Protein AF-T1A4C8-F1 (afdb_monomer)

Foldseek 3Di:
DPDVVVPQADPVPRDGPDDDDDVVQVVQQVLAWVFDKDFPVRVCVVCVPPPDDDDAFPDADPVRTGIHTSQASQLRVFAQQDWDKDFAPPDPPDPDDQQDDPGQGIWTADRSGTRTHGRHPVND

Nearest PDB structures (foldseek):
  8cro-assembly1_A  TM=8.406E-01  e=3.615E-10  Pyrococcus furiosus DSM 3638
  2waq-assembly1_A  TM=8.773E-01  e=4.259E-09  Saccharolobus shibatae
  7oqy-assembly1_A  TM=8.731E-01  e=3.285E-09  Sulfolobus acidocaldarius DSM 639
  4v8s-assembly2_BA  TM=8.885E-01  e=6.287E-09  Saccharolobus shibatae B12
  7oq4-assembly1_A  TM=8.837E-01  e=4.703E-08  Sulfolobus acidocaldarius DSM 639

pLDDT: mean 88.62, std 5.33, range [61.22, 95.06]

InterPro domains:
  IPR007066 RNA polymerase Rpb1, domain 3 [PF04983] (7-124)
  IPR045867 DNA-directed RNA polymerase, subunit beta-prime [PTHR19376] (2-124)

Mean predicted aligned error: 5.58 Å

Radius of gyration: 16.35 Å; Cα contacts (8 Å, |Δi|>4): 193; chains: 1; bounding box: 38×27×55 Å

Organism: NCBI:txid410659

Structure (mmCIF, N/CA/C/O backbone):
data_AF-T1A4C8-F1
#
_entry.id   AF-T1A4C8-F1
#
loop_
_atom_site.group_PDB
_atom_site.id
_atom_site.type_symbol
_atom_site.label_atom_id
_atom_site.label_alt_id
_atom_site.label_comp_id
_atom_site.label_asym_id
_atom_site.label_entity_id
_atom_site.label_seq_id
_atom_site.pdbx_PDB_ins_code
_atom_site.Cartn_x
_atom_site.Cartn_y
_atom_site.Cartn_z
_atom_site.occupancy
_atom_site.B_iso_or_equiv
_atom_site.auth_seq_id
_atom_site.auth_comp_id
_atom_site.auth_asym_id
_atom_site.auth_atom_id
_atom_site.pdbx_PDB_model_num
ATOM 1 N N . MET A 1 1 ? -15.191 6.750 -28.817 1.00 61.22 1 MET A N 1
ATOM 2 C CA . MET A 1 1 ? -13.767 6.521 -29.144 1.00 61.22 1 MET A CA 1
ATOM 3 C C . MET A 1 1 ? -13.000 7.764 -28.722 1.00 61.22 1 MET A C 1
ATOM 5 O O . MET A 1 1 ? -13.568 8.837 -28.855 1.00 61.22 1 MET A O 1
ATOM 9 N N . MET A 1 2 ? -11.791 7.623 -28.171 1.00 84.62 2 MET A N 1
ATOM 10 C CA . MET A 1 2 ? -11.055 8.651 -27.396 1.00 84.62 2 MET A CA 1
ATOM 11 C C . MET A 1 2 ? -11.520 8.818 -25.944 1.00 84.62 2 MET A C 1
ATOM 13 O O . MET A 1 2 ? -11.664 9.933 -25.446 1.00 84.62 2 MET A O 1
ATOM 17 N N . LYS A 1 3 ? -11.757 7.710 -25.236 1.00 85.31 3 LYS A N 1
ATOM 18 C CA . LYS A 1 3 ? -11.878 7.793 -23.779 1.00 85.31 3 LYS A CA 1
ATOM 19 C C . LYS A 1 3 ? -10.479 7.878 -23.155 1.00 85.31 3 LYS A C 1
ATOM 21 O O . LYS A 1 3 ? -9.551 7.218 -23.624 1.00 85.31 3 LYS A O 1
ATOM 26 N N . VAL A 1 4 ? -10.319 8.687 -22.106 1.00 86.25 4 VAL A N 1
ATOM 27 C CA . VAL A 1 4 ? -9.012 8.917 -21.456 1.00 86.25 4 VAL A CA 1
ATOM 28 C C . VAL A 1 4 ? -8.457 7.623 -20.857 1.00 86.25 4 VAL A C 1
ATOM 30 O O . VAL A 1 4 ? -7.274 7.338 -21.008 1.00 86.25 4 VAL A O 1
ATOM 33 N N . GLN A 1 5 ? -9.314 6.786 -20.265 1.00 86.94 5 GLN A N 1
ATOM 34 C CA . GLN A 1 5 ? -8.899 5.518 -19.656 1.00 86.94 5 GLN A CA 1
ATOM 35 C C . GLN A 1 5 ? -8.323 4.496 -20.648 1.00 86.94 5 GLN A C 1
ATOM 37 O O . GLN A 1 5 ? -7.630 3.576 -20.233 1.00 86.94 5 GLN A O 1
ATOM 42 N N . GLU A 1 6 ? -8.591 4.645 -21.949 1.00 85.44 6 GLU A N 1
ATOM 43 C CA . GLU A 1 6 ? -8.042 3.767 -22.995 1.00 85.44 6 GLU A CA 1
ATOM 44 C C . GLU A 1 6 ? -6.616 4.189 -23.409 1.00 85.44 6 GLU A C 1
ATOM 46 O O . GLU A 1 6 ? -5.944 3.457 -24.128 1.00 85.44 6 GLU A O 1
ATOM 51 N N . HIS A 1 7 ? -6.135 5.349 -22.937 1.00 88.50 7 HIS A N 1
ATOM 52 C CA . HIS A 1 7 ? -4.860 5.968 -23.328 1.00 88.50 7 HIS A CA 1
ATOM 53 C C . HIS A 1 7 ? -3.935 6.216 -22.125 1.00 88.50 7 HIS A C 1
ATOM 55 O O . HIS A 1 7 ? -3.238 7.226 -22.051 1.00 88.50 7 HIS A O 1
ATOM 61 N N . ILE A 1 8 ? -3.928 5.289 -21.162 1.00 89.50 8 ILE A N 1
ATOM 62 C CA . ILE A 1 8 ? -3.022 5.342 -20.002 1.00 89.50 8 ILE A CA 1
ATOM 63 C C . ILE A 1 8 ? -1.564 5.127 -20.435 1.00 89.50 8 ILE A C 1
ATOM 65 O O . ILE A 1 8 ? -0.653 5.706 -19.846 1.00 89.50 8 ILE A O 1
ATOM 69 N N . LEU A 1 9 ? -1.337 4.321 -21.478 1.00 89.31 9 LEU A N 1
ATOM 70 C CA . LEU A 1 9 ? -0.014 4.019 -22.022 1.00 89.31 9 LEU A CA 1
ATOM 71 C C . LEU A 1 9 ? 0.346 4.973 -23.164 1.00 89.31 9 LEU A C 1
ATOM 73 O O . LEU A 1 9 ? -0.440 5.195 -24.084 1.00 89.31 9 LEU A O 1
ATOM 77 N N . SER A 1 10 ? 1.569 5.498 -23.133 1.00 88.69 10 SER A N 1
ATOM 78 C CA . SER A 1 10 ? 2.114 6.324 -24.209 1.00 88.69 10 SER A CA 1
ATOM 79 C C . SER A 1 10 ? 2.601 5.454 -25.375 1.00 88.69 10 SER A C 1
ATOM 81 O O . SER A 1 10 ? 3.495 4.627 -25.174 1.00 88.69 10 SER A O 1
ATOM 83 N N . PRO A 1 11 ? 2.141 5.688 -26.620 1.00 88.00 11 PRO A N 1
ATOM 84 C CA . PRO A 1 11 ? 2.635 4.969 -27.799 1.00 88.00 11 PRO A CA 1
ATOM 85 C C . PRO A 1 11 ? 4.130 5.175 -28.076 1.00 88.00 11 PRO A C 1
ATOM 87 O O . PRO A 1 11 ? 4.753 4.361 -28.748 1.00 88.00 11 PRO A O 1
ATOM 90 N N . ARG A 1 12 ? 4.723 6.269 -27.575 1.00 91.56 12 ARG A N 1
ATOM 91 C CA . ARG A 1 12 ? 6.118 6.638 -27.866 1.00 91.56 12 ARG A CA 1
ATOM 92 C C . ARG A 1 12 ? 7.133 5.719 -27.186 1.00 91.56 12 ARG A C 1
ATOM 94 O O . ARG A 1 12 ? 8.207 5.497 -27.732 1.00 91.56 12 ARG A O 1
ATOM 101 N N . TYR A 1 13 ? 6.831 5.260 -25.977 1.00 88.31 13 TYR A N 1
ATOM 102 C CA . TYR A 1 13 ? 7.767 4.492 -25.147 1.00 88.31 13 TYR A CA 1
ATOM 103 C C . TYR A 1 13 ? 7.105 3.321 -24.409 1.00 88.31 13 TYR A C 1
ATOM 105 O O . TYR A 1 13 ? 7.756 2.676 -23.596 1.00 88.31 13 TYR A O 1
ATOM 113 N N . GLY A 1 14 ? 5.822 3.041 -24.672 1.00 85.81 14 GLY A N 1
ATOM 114 C CA . GLY A 1 14 ? 5.095 1.888 -24.128 1.00 85.81 14 GLY A CA 1
ATOM 115 C C . GLY A 1 14 ? 4.856 1.925 -22.616 1.00 85.81 14 GLY A C 1
ATOM 116 O O . GLY A 1 14 ? 4.390 0.940 -22.056 1.00 85.81 14 GLY A O 1
ATOM 117 N N . GLY A 1 15 ? 5.182 3.035 -21.951 1.00 87.12 15 GLY A N 1
ATOM 118 C CA . GLY A 1 15 ? 5.038 3.200 -20.506 1.00 87.12 15 GLY A CA 1
ATOM 119 C C . GLY A 1 15 ? 3.770 3.967 -20.120 1.00 87.12 15 GLY A C 1
ATOM 120 O O . GLY A 1 15 ? 3.252 4.737 -20.940 1.00 87.12 15 GLY A O 1
ATOM 121 N N . PRO A 1 16 ? 3.284 3.803 -18.877 1.00 88.00 16 PRO A N 1
ATOM 122 C CA . PRO A 1 16 ? 2.170 4.589 -18.362 1.00 88.00 16 PRO A CA 1
ATOM 123 C C . PRO A 1 16 ? 2.555 6.073 -18.301 1.00 88.00 16 PRO A C 1
ATOM 125 O O . PRO A 1 16 ? 3.625 6.431 -17.811 1.00 88.00 16 PRO A O 1
ATOM 128 N N . ILE A 1 17 ? 1.702 6.943 -18.846 1.00 88.31 17 ILE A N 1
ATOM 129 C CA . ILE A 1 17 ? 1.844 8.407 -18.751 1.00 88.31 17 ILE A CA 1
ATOM 130 C C . ILE A 1 17 ? 0.905 9.004 -17.700 1.00 88.31 17 ILE A C 1
ATOM 132 O O . ILE A 1 17 ? 1.165 10.086 -17.179 1.00 88.31 17 ILE A O 1
ATOM 136 N N . ILE A 1 18 ? -0.172 8.285 -17.375 1.00 86.94 18 ILE A N 1
ATOM 137 C CA . ILE A 1 18 ? -1.076 8.603 -16.274 1.00 86.94 18 ILE A CA 1
ATOM 138 C C . ILE A 1 18 ? -0.660 7.740 -15.085 1.00 86.94 18 ILE A C 1
ATOM 140 O O . ILE A 1 18 ? -0.644 6.516 -15.190 1.00 86.94 18 ILE A O 1
ATOM 144 N N . GLY A 1 19 ? -0.332 8.383 -13.969 1.00 87.00 19 GLY A N 1
ATOM 145 C CA . GLY A 1 19 ? 0.119 7.730 -12.745 1.00 87.00 19 GLY A CA 1
ATOM 146 C C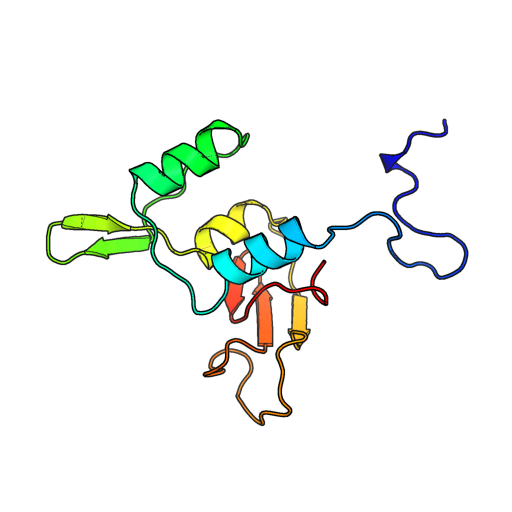 . GLY A 1 19 ? -0.041 8.645 -11.538 1.00 87.00 19 GLY A C 1
ATOM 147 O O . GLY A 1 19 ? -0.582 9.751 -11.639 1.00 87.00 19 GLY A O 1
ATOM 148 N N . MET A 1 20 ? 0.424 8.177 -10.384 1.00 89.38 20 MET A N 1
ATOM 149 C CA . MET A 1 20 ? 0.360 8.943 -9.142 1.00 89.38 20 MET A CA 1
ATOM 150 C C . MET A 1 20 ? 1.519 9.943 -9.031 1.00 89.38 20 MET A C 1
ATOM 152 O O . MET A 1 20 ? 2.626 9.716 -9.511 1.00 89.38 20 MET A O 1
ATOM 156 N N . LEU A 1 21 ? 1.256 11.074 -8.376 1.00 88.56 21 LEU A N 1
ATOM 157 C CA . LEU A 1 21 ? 2.222 12.159 -8.161 1.00 88.56 21 LEU A CA 1
ATOM 158 C C . LEU A 1 21 ? 2.485 12.374 -6.661 1.00 88.56 21 LEU A C 1
ATOM 160 O O . LEU A 1 21 ? 2.059 11.579 -5.830 1.00 88.56 21 LEU A O 1
ATOM 164 N N . HIS A 1 22 ? 3.197 13.451 -6.331 1.00 87.50 22 HIS A N 1
ATOM 165 C CA . HIS A 1 22 ? 3.738 13.806 -5.012 1.00 87.50 22 HIS A CA 1
ATOM 166 C C . HIS A 1 22 ? 2.936 13.305 -3.794 1.00 87.50 22 HIS A C 1
ATOM 168 O O . HIS A 1 22 ? 3.444 12.468 -3.045 1.00 87.50 22 HIS A O 1
ATOM 174 N N . ASP A 1 23 ? 1.694 13.758 -3.609 1.00 91.94 23 ASP A N 1
ATOM 175 C CA . ASP A 1 23 ? 0.910 13.445 -2.402 1.00 91.94 23 ASP A CA 1
ATOM 176 C C . ASP A 1 23 ? 0.544 11.966 -2.311 1.00 91.94 23 ASP A C 1
ATOM 178 O O . ASP A 1 23 ? 0.643 11.355 -1.252 1.00 91.94 23 ASP A O 1
ATOM 182 N N . HIS A 1 24 ? 0.183 11.370 -3.441 1.00 91.31 24 HIS A N 1
ATOM 183 C CA . HIS A 1 24 ? -0.179 9.963 -3.529 1.00 91.31 24 HIS A CA 1
ATOM 184 C C . HIS A 1 24 ? 1.020 9.057 -3.232 1.00 91.31 24 HIS A C 1
ATOM 186 O O . HIS A 1 24 ? 0.888 8.092 -2.486 1.00 91.31 24 HIS A O 1
ATOM 192 N N . ILE A 1 25 ? 2.201 9.399 -3.762 1.00 91.25 25 ILE A N 1
ATOM 193 C CA . ILE A 1 25 ? 3.446 8.672 -3.481 1.00 91.25 25 ILE A CA 1
ATOM 194 C C . ILE A 1 25 ? 3.775 8.772 -1.989 1.00 91.25 25 ILE A C 1
ATOM 196 O O . ILE A 1 25 ? 4.123 7.777 -1.360 1.00 91.25 25 ILE A O 1
ATOM 200 N N . THR A 1 26 ? 3.633 9.966 -1.413 1.00 93.00 26 THR A N 1
ATOM 201 C CA . THR A 1 26 ? 3.939 10.209 0.001 1.00 93.00 26 THR A CA 1
ATOM 202 C C . THR A 1 26 ? 2.960 9.467 0.912 1.00 93.00 26 THR A C 1
ATOM 204 O O . THR A 1 26 ? 3.382 8.808 1.859 1.00 93.00 26 THR A O 1
ATOM 207 N N . ALA A 1 27 ? 1.663 9.508 0.602 1.00 92.38 27 ALA A N 1
ATOM 208 C CA . ALA A 1 27 ? 0.630 8.795 1.343 1.00 92.38 27 ALA A CA 1
ATOM 209 C C . ALA A 1 27 ? 0.802 7.272 1.247 1.00 92.38 27 ALA A C 1
ATOM 211 O O . ALA A 1 27 ? 0.751 6.596 2.271 1.00 92.38 27 ALA A O 1
ATOM 212 N N . ALA A 1 28 ? 1.062 6.729 0.051 1.00 93.06 28 ALA A N 1
ATOM 213 C CA . ALA A 1 28 ? 1.305 5.297 -0.144 1.00 93.06 28 ALA A CA 1
ATOM 214 C C . ALA A 1 28 ? 2.556 4.824 0.610 1.00 93.06 28 ALA A C 1
ATOM 216 O O . ALA A 1 28 ? 2.540 3.762 1.241 1.00 93.06 28 ALA A O 1
ATOM 217 N N . PHE A 1 29 ? 3.611 5.641 0.609 1.00 93.25 29 PHE A N 1
ATOM 218 C CA . PHE A 1 29 ? 4.824 5.362 1.362 1.00 93.25 29 PHE A CA 1
ATOM 219 C C . PHE A 1 29 ? 4.552 5.332 2.866 1.00 93.25 29 PHE A C 1
ATOM 221 O O . PHE A 1 29 ? 4.844 4.331 3.511 1.00 93.25 29 PHE A O 1
ATOM 228 N N . LEU A 1 30 ? 3.932 6.377 3.425 1.00 93.44 30 LEU A N 1
ATOM 229 C CA . LEU A 1 30 ? 3.605 6.440 4.856 1.00 93.44 30 LEU A CA 1
ATOM 230 C C . LEU A 1 30 ? 2.632 5.339 5.290 1.00 93.44 30 LEU A C 1
ATOM 232 O O . LEU A 1 30 ? 2.724 4.852 6.413 1.00 93.44 30 LEU A O 1
ATOM 236 N N . LEU A 1 31 ? 1.725 4.923 4.404 1.00 93.31 31 LEU A N 1
ATOM 237 C CA . LEU A 1 31 ? 0.795 3.832 4.666 1.00 93.31 31 LEU A CA 1
ATOM 238 C C . LEU A 1 31 ? 1.506 2.475 4.739 1.00 93.31 31 LEU A C 1
ATOM 240 O O . LEU A 1 31 ? 1.104 1.631 5.527 1.00 93.31 31 LEU A O 1
ATOM 244 N N . THR A 1 32 ? 2.538 2.229 3.928 1.00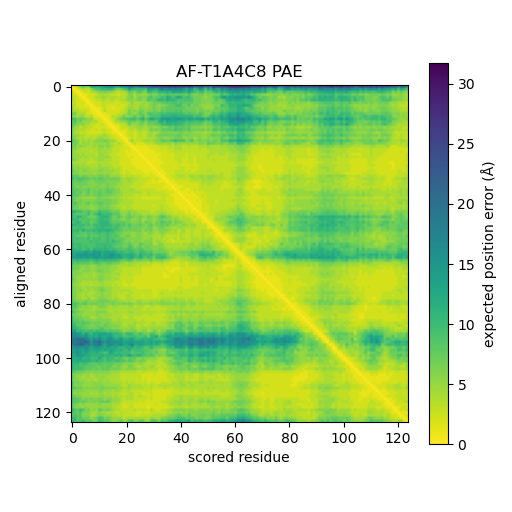 93.69 32 THR A N 1
ATOM 245 C CA . THR A 1 32 ? 3.122 0.880 3.766 1.00 93.69 32 THR A CA 1
ATOM 246 C C . THR A 1 32 ? 4.485 0.697 4.436 1.00 93.69 32 THR A C 1
ATOM 248 O O . THR A 1 32 ? 4.830 -0.425 4.818 1.00 93.69 32 THR A O 1
ATOM 251 N N . TYR A 1 33 ? 5.248 1.773 4.632 1.00 92.19 33 TYR A N 1
ATOM 252 C CA . TYR A 1 33 ? 6.597 1.743 5.197 1.00 92.19 33 TYR A CA 1
ATOM 253 C C . TYR A 1 33 ? 6.605 1.269 6.652 1.00 92.19 33 TYR A C 1
ATOM 255 O O . TYR A 1 33 ? 5.931 1.849 7.495 1.00 92.19 33 TYR A O 1
ATOM 263 N N . GLN A 1 34 ? 7.376 0.220 6.962 1.00 89.38 34 GLN A N 1
ATOM 264 C CA . GLN A 1 34 ? 7.447 -0.417 8.289 1.00 89.38 34 GLN A CA 1
ATOM 265 C C . GLN A 1 34 ? 6.121 -0.993 8.806 1.00 89.38 34 GLN A C 1
ATOM 267 O O . GLN A 1 34 ? 6.046 -1.438 9.950 1.00 89.38 34 GLN A O 1
ATOM 272 N N . ASN A 1 35 ? 5.098 -1.060 7.951 1.00 91.06 35 ASN A N 1
ATOM 273 C CA . ASN A 1 35 ? 3.795 -1.637 8.253 1.00 91.06 35 ASN A CA 1
ATOM 274 C C . A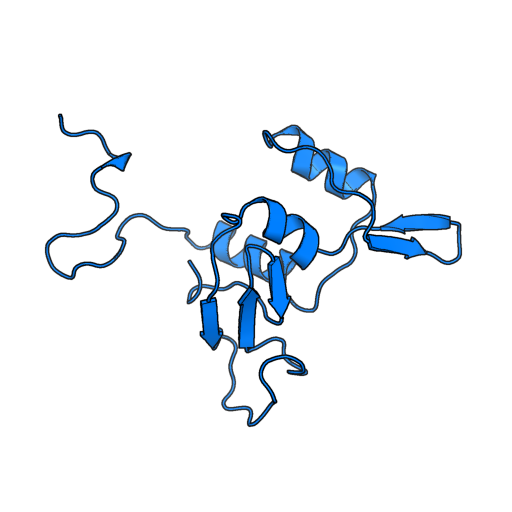SN A 1 35 ? 3.139 -1.061 9.532 1.00 91.06 35 ASN A C 1
ATOM 276 O O . ASN A 1 35 ? 2.969 -1.786 10.520 1.00 91.06 35 ASN A O 1
ATOM 280 N N . PRO A 1 36 ? 2.779 0.237 9.535 1.00 92.38 36 PRO A N 1
ATOM 281 C CA . PRO A 1 36 ? 2.209 0.899 10.701 1.00 92.38 36 PRO A CA 1
ATOM 282 C C . PRO A 1 36 ? 0.857 0.291 11.087 1.00 92.38 36 PRO A C 1
ATOM 284 O O . PRO A 1 36 ? 0.160 -0.314 10.265 1.00 92.38 36 PRO A O 1
ATOM 287 N N . ARG A 1 37 ? 0.501 0.460 12.365 1.00 94.00 37 ARG A N 1
ATOM 288 C CA . ARG A 1 37 ? -0.783 0.029 12.924 1.00 94.00 37 ARG A CA 1
ATOM 289 C C . ARG A 1 37 ? -1.774 1.184 12.889 1.00 94.00 37 ARG A C 1
ATOM 291 O O . ARG A 1 37 ? -1.418 2.293 13.270 1.00 94.00 37 ARG A O 1
ATOM 298 N N . PHE A 1 38 ? -3.003 0.886 12.494 1.00 92.88 38 PHE A N 1
ATOM 299 C CA . PHE A 1 38 ? -4.118 1.825 12.478 1.00 92.88 38 PHE A CA 1
ATOM 300 C C . PHE A 1 38 ? -5.247 1.336 13.376 1.00 92.88 38 PHE A C 1
ATOM 302 O O . PHE A 1 38 ? -5.540 0.137 13.432 1.00 92.88 38 PHE A O 1
ATOM 309 N N . SER A 1 39 ? -5.888 2.280 14.054 1.00 92.81 39 SER A N 1
ATOM 310 C CA . SER A 1 39 ? -7.060 2.060 14.899 1.00 92.81 39 SER A CA 1
ATOM 311 C C . SER A 1 39 ? -8.351 1.977 14.078 1.00 92.81 39 SER A C 1
ATOM 313 O O . SER A 1 39 ? -8.423 2.447 12.942 1.00 92.81 39 SER A O 1
ATOM 315 N N . LEU A 1 40 ? -9.413 1.417 14.665 1.00 90.56 40 LEU A N 1
ATOM 316 C CA . LEU A 1 40 ? -10.711 1.279 13.992 1.00 90.56 40 LEU A CA 1
ATOM 317 C C . LEU A 1 40 ? -11.250 2.615 13.461 1.00 90.56 40 LEU A C 1
ATOM 319 O O . LEU A 1 40 ? -11.789 2.659 12.356 1.00 90.56 40 LEU A O 1
ATOM 323 N N . SER A 1 41 ? -11.106 3.704 14.220 1.00 91.19 41 SER A N 1
ATOM 324 C CA . SER A 1 41 ? -11.584 5.033 13.823 1.00 91.19 41 SER A CA 1
ATOM 325 C C . SER A 1 41 ? -10.843 5.568 12.598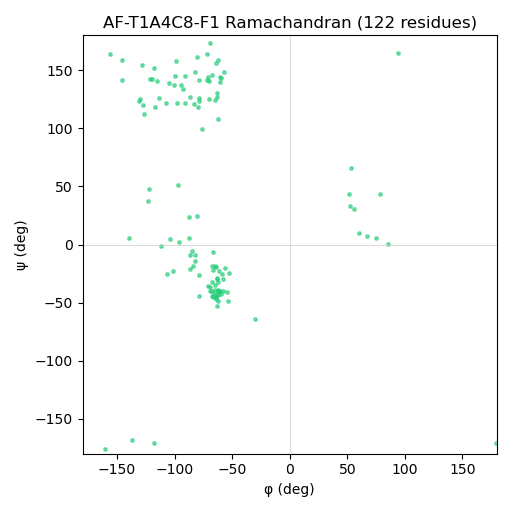 1.00 91.19 41 SER A C 1
ATOM 327 O O . SER A 1 41 ? -11.484 6.062 11.670 1.00 91.19 41 SER A O 1
ATOM 329 N N . GLU A 1 42 ? -9.517 5.427 12.561 1.00 91.44 42 GLU A N 1
ATOM 330 C CA . GLU A 1 42 ? -8.682 5.855 11.432 1.00 91.44 42 GLU A CA 1
ATOM 331 C C . GLU A 1 42 ? -9.017 5.071 10.167 1.00 91.44 42 GLU A C 1
ATOM 333 O O . GLU A 1 42 ? -9.229 5.663 9.107 1.00 91.44 42 GLU A O 1
ATOM 338 N N . VAL A 1 43 ? -9.129 3.743 10.270 1.00 91.62 43 VAL A N 1
ATOM 339 C CA . VAL A 1 43 ? -9.444 2.922 9.097 1.00 91.62 43 VAL A CA 1
ATOM 340 C C . VAL A 1 43 ? -10.874 3.163 8.628 1.00 91.62 43 VAL A C 1
ATOM 342 O O . VAL A 1 43 ? -11.100 3.307 7.433 1.00 91.62 43 VAL A O 1
ATOM 345 N N . THR A 1 44 ? -11.838 3.301 9.540 1.00 90.56 44 THR A N 1
ATOM 346 C CA . THR A 1 44 ? -13.225 3.633 9.169 1.00 90.56 44 THR A CA 1
ATOM 347 C C . THR A 1 44 ? -13.296 4.978 8.451 1.00 90.56 44 THR A C 1
ATOM 349 O O . THR A 1 44 ? -14.009 5.111 7.456 1.00 90.56 44 THR A O 1
ATOM 352 N N . TYR A 1 45 ? -12.524 5.971 8.903 1.00 91.31 45 TYR A N 1
ATOM 353 C CA . TYR A 1 45 ? -12.433 7.260 8.225 1.00 91.31 45 TYR A CA 1
ATOM 354 C C . TYR A 1 45 ? -11.865 7.117 6.806 1.00 91.31 45 TYR A C 1
ATOM 356 O O . TYR A 1 45 ? -12.482 7.605 5.855 1.00 91.31 45 TYR A O 1
ATOM 364 N N . LEU A 1 46 ? -10.754 6.388 6.645 1.00 88.38 46 LEU A N 1
ATOM 365 C CA . LEU A 1 46 ? -10.143 6.114 5.337 1.00 88.38 46 LEU A CA 1
ATOM 366 C C . LEU A 1 46 ? -11.098 5.366 4.392 1.00 88.38 46 LEU A C 1
ATOM 368 O O . LEU A 1 46 ? -11.210 5.715 3.218 1.00 88.38 46 LEU A O 1
ATOM 372 N N . PHE A 1 47 ? -11.823 4.372 4.906 1.00 88.00 47 PHE A N 1
ATOM 373 C CA . PHE A 1 47 ? -12.713 3.519 4.117 1.00 88.00 47 PHE A CA 1
ATOM 374 C C . PHE A 1 47 ? -14.086 4.139 3.858 1.00 88.00 47 PHE A C 1
ATOM 376 O O . PHE A 1 47 ? -14.772 3.713 2.936 1.00 88.00 47 PHE A O 1
ATOM 383 N N . SER A 1 48 ? -14.470 5.202 4.571 1.00 88.94 48 SER A N 1
ATOM 384 C CA . SER A 1 48 ? -15.763 5.883 4.383 1.00 88.94 48 SER A CA 1
ATOM 385 C C . SER A 1 48 ? -16.018 6.388 2.954 1.00 88.94 48 SER A C 1
ATOM 387 O O . SER A 1 48 ? -17.162 6.658 2.583 1.00 88.94 48 SER A O 1
ATOM 389 N N . LYS A 1 49 ? -14.955 6.554 2.155 1.00 86.38 49 LYS A N 1
ATOM 390 C CA . LYS A 1 49 ? -14.998 7.005 0.755 1.00 86.38 49 LYS A CA 1
ATOM 391 C C . LYS A 1 49 ? -14.607 5.925 -0.250 1.00 86.38 49 LYS A C 1
ATOM 393 O O . LYS A 1 49 ? -14.621 6.195 -1.450 1.00 86.38 49 LYS A O 1
ATOM 398 N N . LEU A 1 50 ? -14.244 4.735 0.217 1.00 87.50 50 LEU A N 1
ATOM 399 C CA . LEU A 1 50 ? -13.804 3.638 -0.632 1.00 87.50 50 LEU A CA 1
ATOM 400 C C . LEU A 1 50 ? -14.956 2.652 -0.862 1.00 87.50 50 LEU A C 1
ATOM 402 O O . LEU A 1 50 ? -15.740 2.405 0.049 1.00 87.50 50 LEU A O 1
ATOM 406 N N . PRO A 1 51 ? -15.058 2.042 -2.054 1.00 86.19 51 PRO A N 1
ATOM 407 C CA . PRO A 1 51 ? -16.083 1.042 -2.354 1.00 86.19 51 PRO A CA 1
ATOM 408 C C . PRO A 1 51 ? -15.725 -0.355 -1.806 1.00 86.19 51 PRO A C 1
ATOM 410 O O . PRO A 1 51 ? -16.156 -1.358 -2.368 1.00 86.19 51 PRO A O 1
ATOM 413 N N . TYR A 1 52 ? -14.895 -0.432 -0.762 1.00 82.81 52 TYR A N 1
ATOM 414 C CA . TYR A 1 52 ? -14.366 -1.682 -0.219 1.00 82.81 52 TYR A CA 1
ATOM 415 C C . TYR A 1 52 ? -14.870 -1.906 1.200 1.00 82.81 52 TYR A C 1
ATOM 417 O O . TYR A 1 52 ? -14.901 -0.977 2.007 1.00 82.81 52 TYR A O 1
ATOM 425 N N . ASP A 1 53 ? -15.192 -3.157 1.514 1.00 85.06 53 ASP A N 1
ATOM 426 C CA . ASP A 1 53 ? -15.491 -3.554 2.882 1.00 85.06 53 ASP A CA 1
ATOM 427 C C . ASP A 1 53 ? -14.219 -3.559 3.731 1.00 85.06 53 ASP A C 1
ATOM 429 O O . ASP A 1 53 ? -13.124 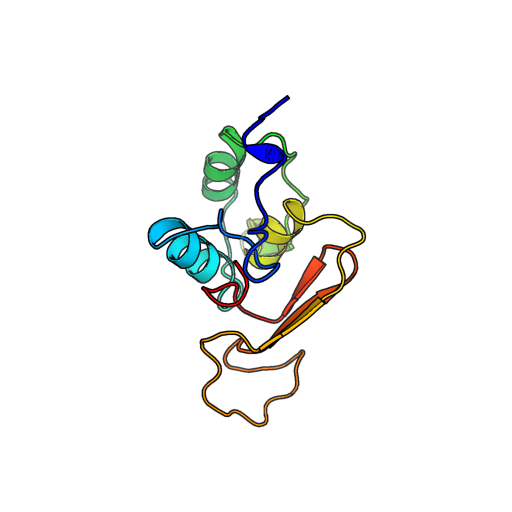-3.911 3.275 1.00 85.06 53 ASP A O 1
ATOM 433 N N . LEU A 1 54 ? -14.378 -3.175 4.996 1.00 86.25 54 LEU A N 1
ATOM 434 C CA . LEU A 1 54 ? -13.299 -3.213 5.968 1.00 86.25 54 LEU A CA 1
ATOM 435 C C . LEU A 1 54 ? -12.856 -4.674 6.176 1.00 86.25 54 LEU A C 1
ATOM 437 O O . LEU A 1 54 ? -13.694 -5.526 6.486 1.00 86.25 54 LEU A O 1
ATOM 441 N N . PRO A 1 55 ? -11.557 -4.994 6.044 1.00 87.75 55 PRO A N 1
ATOM 442 C CA . PRO A 1 55 ? -11.081 -6.351 6.261 1.00 87.75 55 PRO A CA 1
ATOM 443 C C . PRO A 1 55 ? -11.124 -6.689 7.759 1.00 87.75 55 PRO A C 1
ATOM 445 O O . PRO A 1 55 ? -11.166 -5.783 8.599 1.00 87.75 55 PRO A O 1
ATOM 448 N N . PRO A 1 56 ? -11.037 -7.976 8.136 1.00 89.38 56 PRO A N 1
ATOM 449 C CA . PRO A 1 56 ? -10.860 -8.341 9.536 1.00 89.38 56 PRO A CA 1
ATOM 450 C C . PRO A 1 56 ? -9.594 -7.683 10.117 1.00 89.38 56 PRO A C 1
ATOM 452 O O . PRO A 1 56 ? -8.620 -7.474 9.382 1.00 89.38 56 PRO A O 1
ATOM 455 N N . PRO A 1 57 ? -9.587 -7.347 11.418 1.00 91.06 57 PRO A N 1
ATOM 456 C CA . PRO A 1 57 ? -8.416 -6.760 12.058 1.00 91.06 57 PRO A CA 1
ATOM 457 C C . PRO A 1 57 ? -7.212 -7.700 11.955 1.00 91.06 57 PRO A C 1
ATOM 459 O O . PRO A 1 57 ? -7.350 -8.920 12.057 1.00 91.06 57 PRO A O 1
ATOM 462 N N . ALA A 1 58 ? -6.023 -7.123 11.776 1.00 90.62 58 ALA A N 1
ATOM 463 C CA . ALA A 1 58 ? -4.762 -7.867 11.755 1.00 90.62 58 ALA A CA 1
ATOM 464 C C . ALA A 1 58 ? -4.479 -8.543 13.104 1.00 90.62 58 ALA A C 1
ATOM 466 O O . ALA A 1 58 ? -3.812 -9.574 13.175 1.00 90.62 58 ALA A O 1
ATOM 467 N N . GLY A 1 59 ? -4.973 -7.937 14.181 1.00 90.56 59 GLY A N 1
ATOM 468 C CA . GLY A 1 59 ? -4.868 -8.448 15.533 1.00 90.56 59 GLY A CA 1
ATOM 469 C C . GLY A 1 59 ? -5.514 -7.500 16.533 1.00 90.56 59 GLY A C 1
ATOM 470 O O . GLY A 1 59 ? -6.172 -6.529 16.163 1.00 90.56 59 GLY A O 1
ATOM 471 N N . HIS A 1 60 ? -5.298 -7.794 17.811 1.00 90.19 60 HIS A N 1
ATOM 472 C CA . HIS A 1 60 ? -5.736 -6.959 18.922 1.00 90.19 60 HIS A CA 1
ATOM 473 C C . HIS A 1 60 ? -4.522 -6.549 19.754 1.00 90.19 60 HIS A C 1
ATOM 475 O O . HIS A 1 60 ? -3.574 -7.326 19.911 1.00 90.19 60 HIS A O 1
ATOM 481 N N . GLU A 1 61 ? -4.525 -5.319 20.253 1.00 87.94 61 GLU A N 1
ATOM 482 C CA . GLU A 1 61 ? -3.558 -4.871 21.250 1.00 87.94 61 GLU A CA 1
ATOM 483 C C . GLU A 1 61 ? -3.796 -5.566 22.598 1.00 87.94 61 GLU A C 1
ATOM 485 O O . GLU A 1 61 ? -4.781 -6.282 22.790 1.00 87.94 61 GLU A O 1
ATOM 490 N N . LYS A 1 62 ? -2.890 -5.344 23.558 1.00 83.88 62 LYS A N 1
ATOM 491 C CA . LYS A 1 62 ? -2.986 -5.930 24.907 1.00 83.88 62 LYS A CA 1
ATOM 492 C C . LYS A 1 62 ? -4.286 -5.558 25.625 1.00 83.88 62 LYS A C 1
ATOM 494 O O . LYS A 1 62 ? -4.796 -6.368 26.391 1.00 83.88 62 LYS A O 1
ATOM 499 N N . ASP A 1 63 ? -4.830 -4.386 25.315 1.00 85.00 63 ASP A N 1
ATOM 500 C CA . ASP A 1 63 ? -6.059 -3.860 25.910 1.00 85.00 63 ASP A CA 1
ATOM 501 C C . ASP A 1 63 ? -7.327 -4.323 25.163 1.00 85.00 63 ASP A C 1
ATOM 503 O O . ASP A 1 63 ? -8.435 -3.893 25.474 1.00 85.00 63 ASP A O 1
ATOM 507 N N . GLY A 1 64 ? -7.185 -5.208 24.166 1.00 85.88 64 GLY A N 1
ATOM 508 C CA . GLY A 1 64 ? -8.292 -5.743 23.368 1.00 85.88 64 GLY A CA 1
ATOM 509 C C . GLY A 1 64 ? -8.705 -4.867 22.181 1.00 85.88 64 GLY A C 1
ATOM 510 O O . GLY A 1 64 ? -9.603 -5.245 21.432 1.00 85.88 64 GLY A O 1
ATOM 511 N N . THR A 1 65 ? -8.049 -3.726 21.964 1.00 89.31 65 THR A N 1
ATOM 512 C CA . THR A 1 65 ? -8.342 -2.823 20.843 1.00 89.31 65 THR A CA 1
ATOM 513 C C . THR A 1 65 ? -7.915 -3.451 19.509 1.00 89.31 65 THR A C 1
ATOM 515 O O . THR A 1 65 ? -6.746 -3.823 19.374 1.00 89.31 65 THR A O 1
ATOM 518 N N . PRO A 1 66 ? -8.808 -3.579 18.508 1.00 92.62 66 PRO A N 1
ATOM 519 C CA . PRO A 1 66 ? -8.441 -4.114 17.201 1.00 92.62 66 PRO A CA 1
ATOM 520 C C . PRO A 1 66 ? -7.552 -3.130 16.433 1.00 92.62 66 PRO A C 1
ATOM 522 O O . PRO A 1 66 ? -7.802 -1.921 16.441 1.00 92.62 66 PRO A O 1
ATOM 525 N N . TYR A 1 67 ? -6.550 -3.657 15.729 1.00 93.19 67 TYR A N 1
ATOM 526 C CA . TYR A 1 67 ? -5.687 -2.875 14.847 1.00 93.19 67 TYR A CA 1
ATOM 527 C C . TYR A 1 67 ? -5.597 -3.484 13.448 1.00 93.19 67 TYR A C 1
ATOM 529 O O . TYR A 1 67 ? -5.723 -4.696 13.250 1.00 93.19 67 TYR A O 1
ATOM 537 N N . TRP A 1 68 ? -5.315 -2.626 12.473 1.00 94.50 68 TRP A N 1
ATOM 538 C CA . TRP A 1 68 ? -5.057 -2.996 11.084 1.00 94.50 68 TRP A CA 1
ATOM 539 C C . TRP A 1 68 ? -3.651 -2.601 10.681 1.00 94.50 68 TRP A C 1
ATOM 541 O O . TRP A 1 68 ? -3.085 -1.646 11.206 1.00 94.50 68 TRP A O 1
ATOM 551 N N . LEU A 1 69 ? -3.093 -3.341 9.733 1.00 94.62 69 LEU A N 1
ATOM 552 C CA . LEU A 1 69 ? -1.755 -3.102 9.213 1.00 94.62 69 LEU A CA 1
ATOM 553 C C . LEU A 1 69 ? -1.829 -2.360 7.883 1.00 94.62 69 LEU A C 1
ATOM 555 O O . LEU A 1 69 ? -2.624 -2.708 7.011 1.00 94.62 69 LEU A O 1
ATOM 559 N N . GLY A 1 70 ? -0.973 -1.364 7.693 1.00 93.50 70 GLY A N 1
ATOM 560 C C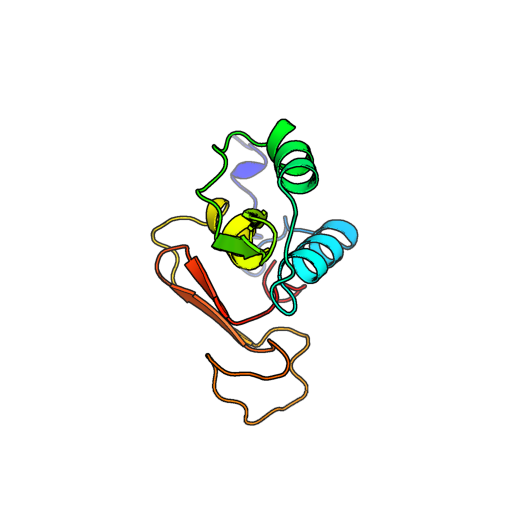A . GLY A 1 70 ? -0.981 -0.554 6.479 1.00 93.50 70 GLY A CA 1
ATOM 561 C C . GLY A 1 70 ? -0.798 -1.346 5.176 1.00 93.50 70 GLY A C 1
ATOM 562 O O . GLY A 1 70 ? -1.529 -1.120 4.210 1.00 93.50 70 GLY A O 1
ATOM 563 N N . LYS A 1 71 ? 0.080 -2.362 5.163 1.00 94.06 71 LYS A N 1
ATOM 564 C CA . LYS A 1 71 ? 0.253 -3.260 4.001 1.00 94.06 71 LYS A CA 1
ATOM 565 C C . LYS A 1 71 ? -1.003 -4.095 3.722 1.00 94.06 71 LYS A C 1
ATOM 567 O O . LYS A 1 71 ? -1.342 -4.326 2.562 1.00 94.06 71 LYS A O 1
ATOM 572 N N . GLN A 1 72 ? -1.728 -4.502 4.768 1.00 93.06 72 GLN A N 1
ATOM 573 C CA . GLN A 1 72 ? -3.004 -5.212 4.630 1.00 93.06 72 GLN A CA 1
ATOM 574 C C . GLN A 1 72 ? -4.071 -4.305 4.009 1.00 93.06 72 GLN A C 1
ATOM 576 O O . GLN A 1 72 ? -4.766 -4.730 3.090 1.00 93.06 72 GLN A O 1
ATOM 581 N N . LEU A 1 73 ? -4.177 -3.056 4.474 1.00 92.31 73 LEU A N 1
ATOM 582 C CA . LEU A 1 73 ? -5.125 -2.085 3.923 1.00 92.31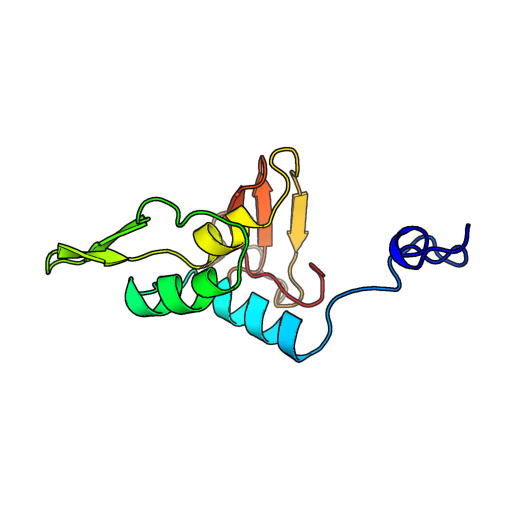 73 LEU A CA 1
ATOM 583 C C . LEU A 1 73 ? -4.821 -1.779 2.452 1.00 92.31 73 LEU A C 1
ATOM 585 O O . LEU A 1 73 ? -5.736 -1.739 1.634 1.00 92.31 73 LEU A O 1
ATOM 589 N N . PHE A 1 74 ? -3.541 -1.634 2.100 1.00 92.31 74 PHE A N 1
ATOM 590 C CA . PHE A 1 74 ? -3.125 -1.408 0.716 1.00 92.31 74 PHE A CA 1
ATOM 591 C C . PHE A 1 74 ? -3.443 -2.603 -0.198 1.00 92.31 74 PHE A C 1
ATOM 593 O O . PHE A 1 74 ? -3.904 -2.413 -1.324 1.00 92.31 74 PHE A O 1
ATOM 600 N N . SER A 1 75 ? -3.271 -3.832 0.303 1.00 93.12 75 SER A N 1
ATOM 601 C CA . SER A 1 75 ? -3.515 -5.071 -0.458 1.00 93.12 75 SER A CA 1
ATOM 602 C C . SER A 1 75 ? -4.952 -5.194 -0.980 1.00 93.12 75 SER A C 1
ATOM 604 O O . SER A 1 75 ? -5.182 -5.824 -2.003 1.00 93.12 75 SER A O 1
ATOM 606 N N . LEU A 1 76 ? -5.928 -4.547 -0.336 1.00 90.75 76 LEU A N 1
ATOM 607 C CA . LEU A 1 76 ? -7.322 -4.552 -0.799 1.00 90.75 76 LEU A CA 1
ATOM 608 C C . LEU A 1 76 ? -7.535 -3.821 -2.124 1.00 90.75 76 LEU A C 1
ATOM 610 O O . LEU A 1 76 ? -8.521 -4.071 -2.812 1.00 90.75 76 LEU A O 1
ATOM 614 N N . THR A 1 77 ? -6.627 -2.911 -2.474 1.00 90.06 77 THR A N 1
ATOM 615 C CA . THR A 1 77 ? -6.704 -2.144 -3.721 1.00 90.06 77 THR A CA 1
ATOM 616 C C . THR A 1 77 ? -6.057 -2.869 -4.903 1.00 90.06 77 THR A C 1
ATOM 618 O O . THR A 1 77 ? -6.196 -2.420 -6.040 1.00 90.06 77 THR A O 1
ATOM 621 N N . LEU A 1 78 ? -5.359 -3.982 -4.651 1.00 91.94 78 LEU A N 1
ATOM 622 C CA . LEU A 1 78 ? -4.628 -4.734 -5.664 1.00 91.94 78 LEU A CA 1
ATOM 623 C C . LEU A 1 78 ? -5.500 -5.829 -6.308 1.00 91.94 78 LEU A C 1
ATOM 625 O O . LEU A 1 78 ? -6.309 -6.464 -5.625 1.00 91.94 78 LEU A O 1
ATOM 629 N N . PRO A 1 79 ? -5.320 -6.107 -7.613 1.00 92.38 79 PRO A N 1
ATOM 630 C CA . PRO A 1 79 ? -5.897 -7.286 -8.254 1.00 92.38 79 PRO A CA 1
ATOM 631 C C . PRO A 1 79 ? -5.391 -8.581 -7.603 1.00 92.38 79 PRO A C 1
ATOM 633 O O . PRO A 1 79 ? -4.207 -8.704 -7.297 1.00 92.38 79 PRO A O 1
ATOM 636 N N . LYS A 1 80 ? -6.279 -9.565 -7.421 1.00 91.38 80 LYS A N 1
ATOM 637 C CA . LYS A 1 80 ? -5.973 -10.842 -6.739 1.00 91.38 80 LYS A CA 1
ATOM 638 C C . LYS A 1 80 ? -4.991 -11.737 -7.500 1.00 91.38 80 LYS A C 1
ATOM 640 O O . LYS A 1 80 ? -4.428 -12.659 -6.930 1.00 91.38 80 LYS A O 1
ATOM 645 N N . ASP A 1 81 ? -4.814 -11.497 -8.788 1.00 94.00 81 ASP A N 1
ATOM 646 C CA . ASP A 1 81 ? -3.916 -12.219 -9.687 1.00 94.00 81 ASP A CA 1
ATOM 647 C C . ASP A 1 81 ? -2.559 -11.516 -9.864 1.00 94.00 81 ASP A C 1
ATOM 649 O O . ASP A 1 81 ? -1.700 -11.990 -10.609 1.00 94.00 81 ASP A O 1
ATOM 653 N N . LEU A 1 82 ? -2.338 -10.393 -9.171 1.00 93.44 82 LEU A N 1
ATOM 654 C CA . LEU A 1 82 ? -1.099 -9.637 -9.264 1.00 93.44 82 LEU A CA 1
ATOM 655 C C . LEU A 1 82 ? 0.007 -10.281 -8.419 1.00 93.44 82 LEU A C 1
ATOM 657 O O . LEU A 1 82 ? -0.078 -10.302 -7.192 1.00 93.44 82 LEU A O 1
ATOM 661 N N . THR A 1 83 ? 1.086 -10.705 -9.075 1.00 94.62 83 THR A N 1
ATOM 662 C CA . THR A 1 83 ? 2.330 -11.132 -8.420 1.00 94.62 83 THR A CA 1
ATOM 663 C C . THR A 1 83 ? 3.505 -10.372 -9.022 1.00 94.62 83 THR A C 1
ATOM 665 O O . THR A 1 83 ? 3.739 -10.443 -10.229 1.00 94.62 83 THR A O 1
ATOM 668 N N . LEU A 1 84 ? 4.227 -9.614 -8.196 1.00 93.06 84 LEU A N 1
ATOM 669 C CA . LEU A 1 84 ? 5.325 -8.740 -8.607 1.00 93.06 84 LEU A CA 1
ATOM 670 C C . LEU A 1 84 ? 6.416 -8.691 -7.537 1.00 93.06 84 LEU A C 1
ATOM 672 O O . LEU A 1 84 ? 6.135 -8.583 -6.345 1.00 93.06 84 LEU A O 1
ATOM 676 N N . GLU A 1 85 ? 7.668 -8.660 -7.984 1.00 92.19 85 GLU A N 1
ATOM 677 C CA . GLU A 1 85 ? 8.826 -8.435 -7.126 1.00 92.19 85 GLU A CA 1
ATOM 678 C C . GLU A 1 85 ? 9.715 -7.346 -7.729 1.00 92.19 85 GLU A C 1
ATOM 680 O O . GLU A 1 85 ? 10.146 -7.440 -8.882 1.00 92.19 85 GLU A O 1
ATOM 685 N N . PHE A 1 86 ? 10.008 -6.300 -6.957 1.00 91.12 86 PHE A N 1
ATOM 686 C CA . PHE A 1 86 ? 10.927 -5.249 -7.387 1.00 91.12 86 PHE A CA 1
ATOM 687 C C . PHE A 1 86 ? 11.556 -4.504 -6.207 1.00 91.12 86 PHE A C 1
ATOM 689 O O . PHE A 1 86 ? 11.095 -4.542 -5.071 1.00 91.12 86 PHE A O 1
ATOM 696 N N . ARG A 1 87 ? 12.642 -3.777 -6.487 1.00 89.81 87 ARG A N 1
ATOM 697 C CA . ARG A 1 87 ? 13.308 -2.918 -5.497 1.00 89.81 87 ARG A CA 1
ATOM 698 C C . ARG A 1 87 ? 12.661 -1.545 -5.467 1.00 89.81 87 ARG A C 1
ATOM 700 O O . ARG A 1 87 ? 12.627 -0.901 -6.522 1.00 89.81 87 ARG A O 1
ATOM 707 N N . ALA A 1 88 ? 12.266 -1.096 -4.282 1.00 88.00 88 ALA A N 1
ATOM 708 C CA . ALA A 1 88 ? 11.810 0.263 -4.017 1.00 88.00 88 ALA A CA 1
ATOM 709 C C . ALA A 1 88 ? 12.929 1.287 -4.298 1.00 88.00 88 ALA A C 1
ATOM 711 O O . ALA A 1 88 ? 14.120 0.957 -4.313 1.00 88.00 88 ALA A O 1
ATOM 712 N N . ASN A 1 89 ? 12.563 2.542 -4.525 1.00 86.25 89 ASN A N 1
ATOM 713 C CA . ASN A 1 89 ? 13.485 3.670 -4.659 1.00 86.25 89 ASN A CA 1
ATOM 714 C C . ASN A 1 89 ? 14.286 3.947 -3.373 1.00 86.25 89 ASN A C 1
ATOM 716 O O . ASN A 1 89 ? 15.426 4.397 -3.457 1.00 86.25 89 ASN A O 1
ATOM 720 N N . ILE A 1 90 ? 13.744 3.627 -2.192 1.00 84.75 90 ILE A N 1
ATOM 721 C CA . ILE A 1 90 ? 14.476 3.740 -0.912 1.00 84.75 90 ILE A CA 1
ATOM 722 C C . ILE A 1 90 ? 15.652 2.756 -0.769 1.00 84.75 90 ILE A C 1
ATOM 724 O O . ILE A 1 90 ? 16.395 2.807 0.213 1.00 84.75 90 ILE A O 1
ATOM 728 N N . TRP A 1 91 ? 15.829 1.833 -1.720 1.00 82.50 91 TRP A N 1
ATOM 729 C CA . TRP A 1 91 ? 16.889 0.833 -1.669 1.00 82.50 91 TRP A CA 1
ATOM 730 C C . TRP A 1 91 ? 18.283 1.469 -1.699 1.00 82.50 91 TRP A C 1
ATOM 732 O O . TRP A 1 91 ? 18.774 1.920 -2.732 1.00 82.50 91 TRP A O 1
ATOM 742 N N . ASN A 1 92 ? 18.968 1.423 -0.557 1.00 79.12 92 ASN A N 1
ATOM 743 C CA . ASN A 1 92 ? 20.302 1.991 -0.385 1.00 79.12 92 ASN A CA 1
ATOM 744 C C . ASN A 1 92 ? 21.417 0.942 -0.544 1.00 79.12 92 ASN A C 1
ATOM 746 O O . ASN A 1 92 ? 22.264 0.775 0.329 1.00 79.12 92 ASN A O 1
ATOM 750 N N . ARG A 1 93 ? 21.386 0.174 -1.642 1.00 78.00 93 ARG A N 1
ATOM 751 C CA . ARG A 1 93 ? 22.371 -0.889 -1.941 1.00 78.00 93 ARG A CA 1
ATOM 752 C C . ARG A 1 93 ? 22.522 -1.962 -0.847 1.00 78.00 93 ARG A C 1
ATOM 754 O O . ARG A 1 93 ? 23.596 -2.541 -0.708 1.00 78.00 93 ARG A O 1
ATOM 761 N N . CYS A 1 94 ? 21.461 -2.261 -0.090 1.00 74.00 94 CYS A N 1
ATOM 762 C CA . CYS A 1 94 ? 21.516 -3.342 0.898 1.00 74.00 94 CYS A CA 1
ATOM 763 C C . CYS A 1 94 ? 21.546 -4.726 0.232 1.00 74.00 94 CYS A C 1
ATOM 765 O O . CYS A 1 94 ? 20.833 -4.971 -0.742 1.00 74.00 94 CYS A O 1
ATOM 767 N N . THR A 1 95 ? 22.335 -5.641 0.806 1.00 73.88 95 THR A N 1
ATOM 768 C CA . THR A 1 95 ? 22.384 -7.091 0.507 1.00 73.88 95 THR A CA 1
ATOM 769 C C . THR A 1 95 ? 21.372 -7.893 1.339 1.00 73.88 95 THR A C 1
ATOM 771 O O . THR A 1 95 ? 21.530 -9.080 1.603 1.00 73.88 95 THR A O 1
ATOM 774 N N . CYS A 1 96 ? 20.334 -7.199 1.784 1.00 74.94 96 CYS A N 1
ATOM 775 C CA . CYS A 1 96 ? 19.184 -7.685 2.525 1.00 74.94 96 CYS A CA 1
ATOM 776 C C . CYS A 1 96 ? 18.398 -8.746 1.722 1.00 74.94 96 CYS A C 1
ATOM 778 O O . CYS A 1 96 ? 18.262 -8.629 0.504 1.00 74.94 96 CYS A O 1
ATOM 780 N N . ALA A 1 97 ? 17.853 -9.762 2.402 1.00 78.19 97 ALA A N 1
ATOM 781 C CA . ALA A 1 97 ? 16.940 -10.717 1.772 1.00 78.19 97 ALA A CA 1
ATOM 782 C C . ALA A 1 97 ? 15.613 -10.023 1.384 1.00 78.19 97 ALA A C 1
ATOM 784 O O . ALA A 1 97 ? 15.167 -9.156 2.142 1.00 78.19 97 ALA A O 1
ATOM 785 N N . PRO A 1 98 ? 14.951 -10.416 0.275 1.00 75.81 98 PRO A N 1
ATOM 786 C CA . PRO A 1 98 ? 13.737 -9.757 -0.222 1.00 75.81 98 PRO A CA 1
ATOM 787 C C . PRO A 1 98 ? 12.617 -9.642 0.821 1.00 75.81 98 PRO A C 1
ATOM 789 O O . PRO A 1 98 ? 12.093 -8.561 1.063 1.00 75.81 98 PRO A O 1
ATOM 792 N N . LEU A 1 99 ? 12.294 -10.742 1.505 1.00 77.38 99 LEU A N 1
ATOM 793 C CA . LEU A 1 99 ? 11.173 -10.790 2.450 1.00 77.38 99 LEU A CA 1
ATOM 794 C C . LEU A 1 99 ? 11.495 -10.165 3.820 1.00 77.38 99 LEU A C 1
ATOM 796 O O . LEU A 1 99 ? 10.602 -9.696 4.516 1.00 77.38 99 LEU A O 1
ATOM 800 N N . HIS A 1 100 ? 12.771 -10.147 4.211 1.00 79.06 100 HIS A N 1
ATOM 801 C CA . HIS A 1 100 ? 13.225 -9.733 5.544 1.00 79.06 100 HIS A CA 1
ATOM 802 C C . HIS A 1 100 ? 14.216 -8.568 5.460 1.00 79.06 100 HIS A C 1
ATOM 804 O O . HIS A 1 100 ? 15.292 -8.584 6.060 1.00 79.06 100 HIS A O 1
ATOM 810 N N . CYS A 1 101 ? 13.871 -7.548 4.676 1.00 80.81 101 CYS A N 1
ATOM 811 C CA . CYS A 1 101 ? 14.671 -6.338 4.588 1.00 80.81 101 CYS A CA 1
ATOM 812 C C . CYS A 1 101 ? 14.400 -5.425 5.801 1.00 80.81 101 CYS A C 1
ATOM 814 O O . CYS A 1 101 ? 13.263 -4.991 5.972 1.00 80.81 101 CYS A O 1
ATOM 816 N N . PRO A 1 102 ? 15.417 -5.036 6.598 1.00 81.06 102 PRO A N 1
ATOM 817 C CA . PRO A 1 102 ? 15.223 -4.133 7.742 1.00 81.06 102 PRO A CA 1
ATOM 818 C C . PRO A 1 102 ? 14.765 -2.725 7.332 1.00 81.06 102 PRO A C 1
ATOM 820 O O . PRO A 1 102 ? 14.243 -1.977 8.153 1.00 81.06 102 PRO A O 1
ATOM 823 N N . HIS A 1 103 ? 14.960 -2.362 6.063 1.00 83.00 103 HIS A N 1
ATOM 824 C CA . HIS A 1 103 ? 14.587 -1.065 5.508 1.00 83.00 103 HIS A CA 1
ATOM 825 C C . HIS A 1 103 ? 13.324 -1.117 4.643 1.00 83.00 103 HIS A C 1
ATOM 827 O O . HIS A 1 103 ? 13.002 -0.110 4.026 1.00 83.00 103 HIS A O 1
ATOM 833 N N . ASP A 1 104 ? 12.639 -2.266 4.541 1.00 85.25 104 ASP A N 1
ATOM 834 C CA . ASP A 1 104 ? 11.467 -2.429 3.663 1.00 85.25 104 ASP A CA 1
ATOM 835 C C . ASP A 1 104 ? 11.736 -1.997 2.199 1.00 85.25 104 ASP A C 1
ATOM 837 O O . ASP A 1 104 ? 10.872 -1.495 1.483 1.00 85.25 104 ASP A O 1
ATOM 841 N N . ALA A 1 105 ? 12.967 -2.199 1.727 1.00 87.62 105 ALA A N 1
ATOM 842 C CA . ALA A 1 105 ? 13.409 -1.730 0.415 1.00 87.62 105 ALA A CA 1
ATOM 843 C C . ALA A 1 105 ? 13.066 -2.679 -0.749 1.00 87.62 105 ALA A C 1
ATOM 845 O O . ALA A 1 105 ? 13.331 -2.355 -1.910 1.00 87.62 105 ALA A O 1
ATOM 846 N N . TRP A 1 106 ? 12.517 -3.857 -0.455 1.00 90.44 106 TRP A N 1
ATOM 847 C CA . TRP A 1 106 ? 12.139 -4.859 -1.448 1.00 90.44 106 TRP A CA 1
ATOM 848 C C . TRP A 1 106 ? 10.635 -5.079 -1.399 1.00 90.44 106 TRP A C 1
ATOM 850 O O . TRP A 1 106 ? 10.107 -5.481 -0.365 1.00 90.44 106 TRP A O 1
ATOM 860 N N . VAL A 1 107 ? 9.960 -4.782 -2.505 1.00 92.69 107 VAL A N 1
ATOM 861 C CA . VAL A 1 107 ? 8.514 -4.928 -2.643 1.00 92.69 107 VAL A CA 1
ATOM 862 C C . VAL A 1 107 ? 8.219 -6.314 -3.185 1.00 92.69 107 VAL A C 1
ATOM 864 O O . VAL A 1 107 ? 8.705 -6.674 -4.257 1.00 92.69 107 VAL A O 1
ATOM 867 N N . VAL A 1 108 ? 7.430 -7.074 -2.430 1.00 93.94 108 VAL A N 1
ATOM 868 C CA . VAL A 1 108 ? 6.980 -8.421 -2.789 1.00 93.94 108 VAL A CA 1
ATOM 869 C C . VAL A 1 108 ? 5.461 -8.447 -2.683 1.00 93.94 108 VAL A C 1
ATOM 871 O O . VAL A 1 108 ? 4.907 -8.319 -1.586 1.00 93.94 108 VAL A O 1
ATOM 874 N N . ILE A 1 109 ? 4.800 -8.584 -3.827 1.00 95.06 109 ILE A N 1
ATOM 875 C CA . ILE A 1 109 ? 3.353 -8.752 -3.950 1.00 95.06 109 ILE A CA 1
ATOM 876 C C . ILE A 1 109 ? 3.116 -10.151 -4.503 1.00 95.06 109 ILE A C 1
ATOM 878 O O . ILE A 1 109 ? 3.661 -10.494 -5.548 1.00 95.06 109 ILE A O 1
ATOM 882 N N . GLU A 1 110 ? 2.300 -10.940 -3.817 1.00 94.56 110 GLU A N 1
ATOM 883 C CA . GLU A 1 110 ? 1.918 -12.290 -4.235 1.00 94.56 110 GLU A CA 1
ATOM 884 C C . GLU A 1 110 ? 0.402 -12.420 -4.146 1.00 94.56 110 GLU A C 1
ATOM 886 O O . GLU A 1 110 ? -0.167 -12.174 -3.079 1.00 94.56 110 GLU A O 1
ATOM 891 N N . GLU A 1 111 ? -0.245 -12.786 -5.254 1.00 93.62 111 GLU A N 1
ATOM 892 C CA . GLU A 1 111 ? -1.701 -12.995 -5.330 1.00 93.62 111 GLU A CA 1
ATOM 893 C C . GLU A 1 111 ? -2.510 -11.803 -4.770 1.00 93.62 111 GLU A C 1
ATOM 895 O O . GLU A 1 111 ? -3.458 -11.948 -3.994 1.00 93.62 111 GLU A O 1
ATOM 900 N N . GLY A 1 112 ? -2.091 -10.583 -5.120 1.00 91.69 112 GLY A N 1
ATOM 901 C CA . GLY A 1 112 ? -2.712 -9.338 -4.657 1.00 91.69 112 GLY A CA 1
ATOM 902 C C . GLY A 1 112 ? -2.404 -8.959 -3.205 1.00 91.69 112 GLY A C 1
ATOM 903 O O . GLY A 1 112 ? -2.945 -7.975 -2.705 1.00 91.69 112 GLY A O 1
ATOM 904 N N . VAL A 1 113 ? -1.525 -9.689 -2.512 1.00 93.75 113 VAL A N 1
ATOM 905 C CA . VAL A 1 113 ? -1.140 -9.401 -1.123 1.00 93.75 113 VAL A CA 1
ATOM 906 C C . VAL A 1 113 ? 0.272 -8.833 -1.057 1.00 93.75 113 VAL A C 1
ATOM 908 O O . VAL A 1 113 ? 1.240 -9.488 -1.441 1.00 93.75 113 VAL A O 1
ATOM 911 N N . LEU A 1 114 ? 0.409 -7.631 -0.494 1.00 93.94 114 LEU A N 1
ATOM 912 C CA . LEU A 1 114 ? 1.698 -6.993 -0.227 1.00 93.94 114 LEU A CA 1
ATOM 913 C C . LEU A 1 114 ? 2.359 -7.633 1.005 1.00 93.94 114 LEU A C 1
ATOM 915 O O . LEU A 1 114 ? 2.025 -7.309 2.147 1.00 93.94 114 LEU A O 1
ATOM 919 N N . LYS A 1 115 ? 3.306 -8.549 0.774 1.00 91.75 115 LYS A N 1
ATOM 920 C CA . LYS A 1 115 ? 4.023 -9.287 1.827 1.00 91.75 115 LYS A CA 1
ATOM 921 C C . LYS A 1 115 ? 5.131 -8.453 2.463 1.00 91.75 115 LYS A C 1
ATOM 923 O O . LYS A 1 115 ? 5.272 -8.441 3.684 1.00 91.75 115 LYS A O 1
ATOM 928 N N . ALA A 1 116 ? 5.911 -7.753 1.644 1.00 91.62 116 ALA A N 1
ATOM 929 C CA . ALA A 1 116 ? 7.064 -6.976 2.087 1.00 91.62 116 ALA A CA 1
ATOM 930 C C . ALA A 1 116 ? 7.250 -5.712 1.246 1.00 91.62 116 ALA A C 1
ATOM 932 O O . ALA A 1 116 ? 6.766 -5.634 0.117 1.00 91.62 116 ALA A O 1
ATOM 933 N N . GLY A 1 117 ? 7.966 -4.743 1.821 1.00 91.50 117 GLY A N 1
ATOM 934 C CA . GLY A 1 117 ? 8.361 -3.515 1.143 1.00 91.50 117 GLY A CA 1
ATOM 935 C C . GLY A 1 117 ? 7.437 -2.319 1.337 1.00 91.50 117 GLY A C 1
ATOM 936 O O . GLY A 1 117 ? 6.300 -2.447 1.793 1.00 91.50 117 GLY A O 1
ATOM 937 N N . ALA A 1 118 ? 7.966 -1.150 0.984 1.00 92.31 118 ALA A N 1
ATOM 938 C CA . ALA A 1 118 ? 7.246 0.114 0.937 1.00 92.31 118 ALA A CA 1
ATOM 939 C C . ALA A 1 118 ? 6.940 0.518 -0.511 1.00 92.31 118 ALA A C 1
ATOM 941 O O . ALA A 1 118 ? 7.781 0.389 -1.403 1.00 92.31 118 ALA A O 1
ATOM 942 N N . ILE A 1 119 ? 5.735 1.035 -0.730 1.00 92.69 119 ILE A N 1
ATOM 943 C CA . ILE A 1 119 ? 5.277 1.531 -2.026 1.00 92.69 119 ILE A CA 1
ATOM 944 C C . ILE A 1 119 ? 5.772 2.966 -2.198 1.00 92.69 119 ILE A C 1
ATOM 946 O O . ILE A 1 119 ? 5.459 3.842 -1.396 1.00 92.69 119 ILE A O 1
ATOM 950 N N . ASP A 1 120 ? 6.552 3.210 -3.247 1.00 89.81 120 ASP A N 1
ATOM 951 C CA . ASP A 1 120 ? 7.109 4.525 -3.554 1.00 89.81 120 ASP A CA 1
ATOM 95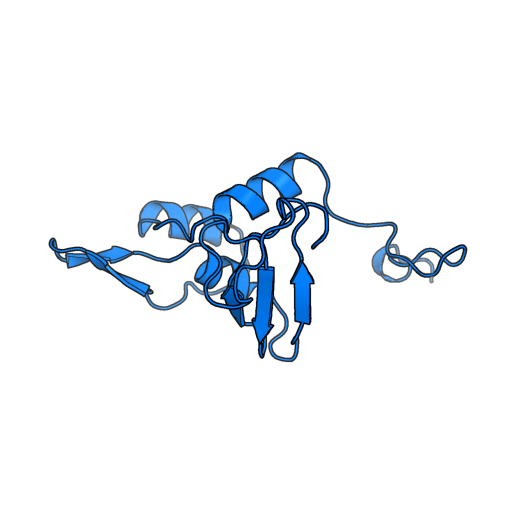2 C C . ASP A 1 120 ? 7.025 4.851 -5.051 1.00 89.81 120 ASP A C 1
ATOM 954 O O . ASP A 1 120 ? 6.354 4.163 -5.815 1.00 89.81 120 ASP A O 1
ATOM 958 N N . LYS A 1 121 ? 7.717 5.910 -5.489 1.00 87.62 121 LYS A N 1
ATOM 959 C CA . LYS A 1 121 ? 7.719 6.381 -6.885 1.00 87.62 121 LYS A CA 1
ATOM 960 C C . LYS A 1 121 ? 8.058 5.292 -7.910 1.00 87.62 121 LYS A C 1
ATOM 962 O O . LYS A 1 121 ? 7.738 5.445 -9.078 1.00 87.62 121 LYS A O 1
ATOM 967 N N . LYS A 1 122 ? 8.772 4.234 -7.527 1.00 86.75 122 LYS A N 1
ATOM 968 C CA . LYS A 1 122 ? 9.124 3.166 -8.469 1.00 86.75 122 LYS A CA 1
ATOM 969 C C . LYS A 1 122 ? 8.007 2.134 -8.633 1.00 86.75 122 LYS A C 1
ATOM 971 O O . LYS A 1 122 ? 8.020 1.386 -9.605 1.00 86.75 122 LYS A O 1
ATOM 976 N N . ALA A 1 123 ? 7.076 2.098 -7.685 1.00 84.56 123 ALA A N 1
ATOM 977 C CA . ALA A 1 123 ? 5.914 1.225 -7.693 1.00 84.56 123 ALA A CA 1
ATOM 978 C C . ALA A 1 123 ? 4.713 1.817 -8.450 1.00 84.56 123 ALA A C 1
ATOM 980 O O . ALA A 1 123 ? 3.824 1.053 -8.821 1.00 84.56 123 ALA A O 1
ATOM 981 N N . ILE A 1 124 ? 4.664 3.145 -8.639 1.00 81.94 124 ILE A N 1
ATOM 982 C CA . ILE A 1 124 ? 3.492 3.874 -9.149 1.00 81.94 124 ILE A CA 1
ATOM 983 C C . ILE A 1 124 ? 3.833 4.804 -10.315 1.00 81.94 124 ILE A C 1
ATOM 985 O O . ILE A 1 124 ? 4.949 5.366 -10.307 1.00 81.94 124 ILE A O 1
#

Sequence (124 aa):
MMKVQEHILSPRYGGPIIGMLHDHITAAFLLTYQNPRFSLSEVTYLFSKLPYDLPPPAGHEKDGTPYWLGKQLFSLTLPKDLTLEFRANIWNRCTCAPLHCPHDAWVVIEEGVLKAGAIDKKAI

Solvent-accessible surface area (backbone atoms only — not compar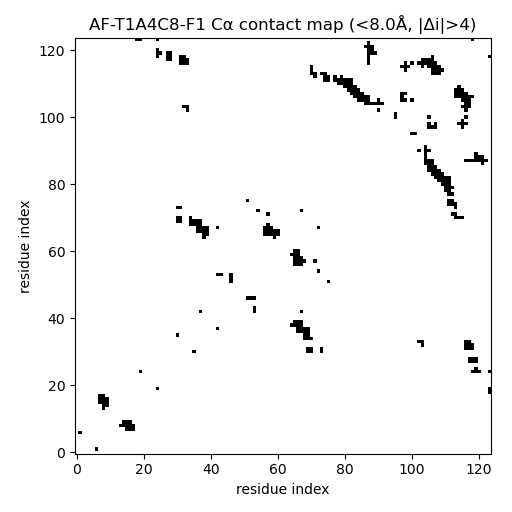able to full-atom values): 7256 Å² total; per-residue (Å²): 135,89,56,70,86,83,56,36,52,36,89,90,77,74,41,73,73,66,72,67,51,73,67,56,35,51,50,43,24,66,37,18,44,86,47,42,79,38,46,63,67,59,50,50,60,66,39,72,82,46,101,58,81,84,73,81,62,75,45,60,49,97,87,64,50,53,29,35,39,26,30,62,63,54,22,73,78,43,57,61,83,41,64,50,77,50,71,26,73,80,47,80,84,71,91,58,52,61,81,70,31,96,77,28,26,24,29,36,29,52,57,18,37,50,78,26,30,28,44,33,72,72,75,78

Secondary structure (DSSP, 8-state):
---GGGG-B-TTTSSBSS---HHHHHHHHHHHTT--EEEHHHHHHHHTTSSSPPPPPSEE-TTS-EEEEHHHHHHTTS-TT--EEEE-TT--S----STT-TT--EEEEETTEEEE----TTT-